Protein AF-M1CBK8-F1 (afdb_monomer)

InterPro domains:
  IPR036128 Plus3-like superfamily [G3DSA:3.90.70.200] (1-50)
  IPR036128 Plus3-like superfamily [SSF159042] (5-50)
  IPR045894 At5g08430-like [PTHR46851] (2-82)
  IPR058668 NERD domain [PF25980] (49-82)

Solvent-accessible surface area (backbone atoms only — not comparable to full-atom values): 5385 Å² total; per-residue (Å²): 131,86,74,91,75,59,75,88,78,60,73,92,68,82,87,50,71,67,59,52,48,56,50,50,52,37,33,74,70,67,77,38,83,80,80,52,70,68,66,49,51,55,52,50,51,56,51,49,50,54,55,49,54,52,52,52,55,52,50,51,54,55,50,51,55,50,52,53,55,52,49,54,51,51,45,50,70,76,40,64,71,62,75,69,77,78,118

pLDDT: mean 86.54, std 13.74, range [42.53, 98.06]

Radius of gyration: 25.31 Å; Cα contacts (8 Å, |Δi|>4): 10; chains: 1; bounding box: 52×27×66 Å

Sequence (87 aa):
MAGDVSLTKLSDAEISVEECNVFREKVKAGLLKKLTIVELEQKAEILHEDITKHNIAQELQLLQNRIDRANEKGWRDQYPFFCFSFW

Organism: Solanum tuberosum (NCBI:txid4113)

Mean predicted aligned error: 9.57 Å

Structure (mmCIF, N/CA/C/O backbone):
data_AF-M1CBK8-F1
#
_entry.id   AF-M1CBK8-F1
#
loop_
_atom_site.group_PDB
_atom_site.id
_atom_site.type_symbol
_atom_site.label_atom_id
_atom_site.label_alt_id
_atom_site.label_comp_id
_atom_site.label_asym_id
_atom_site.label_entity_id
_atom_site.label_seq_id
_atom_site.pdbx_PDB_ins_code
_atom_site.Cartn_x
_atom_site.Cartn_y
_atom_site.Cartn_z
_atom_site.occupancy
_atom_site.B_iso_or_equiv
_atom_site.auth_seq_id
_atom_site.auth_comp_id
_atom_site.auth_asym_id
_atom_site.auth_atom_id
_atom_site.pdbx_PDB_model_num
ATOM 1 N N . MET A 1 1 ? -25.354 11.008 6.874 1.00 42.53 1 MET A N 1
ATOM 2 C CA . MET A 1 1 ? -24.732 11.671 5.712 1.00 42.53 1 MET A CA 1
ATOM 3 C C . MET A 1 1 ? -23.245 11.747 5.991 1.00 42.53 1 MET A C 1
ATOM 5 O O . MET A 1 1 ? -22.856 12.500 6.874 1.00 42.53 1 MET A O 1
ATOM 9 N N . ALA A 1 2 ? -22.442 10.883 5.370 1.00 58.44 2 ALA A N 1
ATOM 10 C CA . ALA A 1 2 ? -20.991 10.995 5.475 1.00 58.44 2 ALA A CA 1
ATOM 11 C C . ALA A 1 2 ? -20.594 12.273 4.728 1.00 58.44 2 ALA A C 1
ATOM 13 O O . ALA A 1 2 ? -20.867 12.385 3.536 1.00 58.44 2 ALA A O 1
ATOM 14 N N . GLY A 1 3 ? -20.086 13.273 5.450 1.00 69.38 3 GLY A N 1
ATOM 15 C CA . GLY A 1 3 ? -19.537 14.467 4.818 1.00 69.38 3 GLY A CA 1
ATOM 16 C C . GLY A 1 3 ? -18.368 14.058 3.933 1.00 69.38 3 GLY A C 1
ATOM 17 O O . GLY A 1 3 ? -17.581 13.200 4.327 1.00 69.38 3 GLY A O 1
ATOM 18 N N . ASP A 1 4 ? -18.289 14.631 2.740 1.00 80.00 4 ASP A N 1
ATOM 19 C CA . ASP A 1 4 ? -17.227 14.32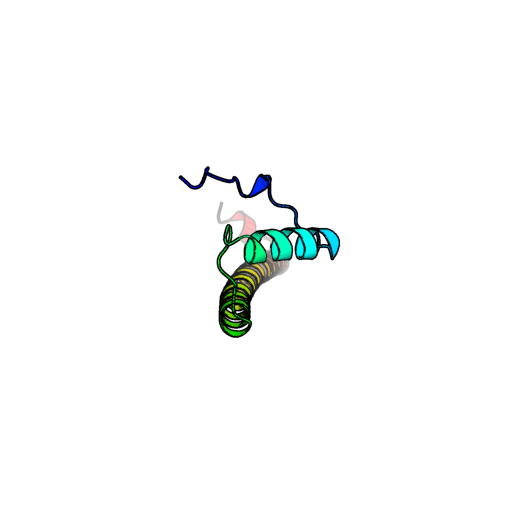0 1.792 1.00 80.00 4 ASP A CA 1
ATOM 20 C C . ASP A 1 4 ? -15.882 14.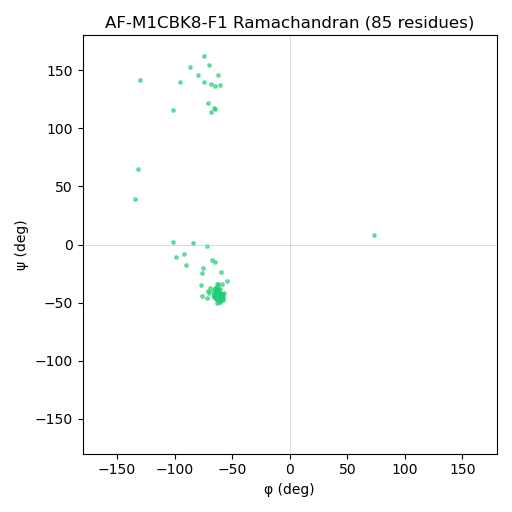779 2.385 1.00 80.00 4 ASP A C 1
ATOM 22 O O . ASP A 1 4 ? -15.690 15.962 2.695 1.00 80.00 4 ASP A O 1
ATOM 26 N N . VAL A 1 5 ? -14.972 13.836 2.641 1.00 82.75 5 VAL A N 1
ATOM 27 C CA . VAL A 1 5 ? -13.646 14.121 3.207 1.00 82.75 5 VAL A CA 1
ATOM 28 C C . VAL A 1 5 ? -12.640 14.080 2.070 1.00 82.75 5 VAL A C 1
ATOM 30 O O . VAL A 1 5 ? -12.420 13.038 1.461 1.00 82.75 5 VAL A O 1
ATOM 33 N N . SER A 1 6 ? -12.009 15.218 1.785 1.00 87.12 6 SER A N 1
ATOM 34 C CA . SER A 1 6 ? -10.961 15.293 0.770 1.00 87.12 6 SER A CA 1
ATOM 35 C C . SER A 1 6 ? -9.710 14.539 1.221 1.00 87.12 6 SER A C 1
ATOM 37 O O . SER A 1 6 ? -9.267 14.704 2.358 1.00 87.12 6 SER A O 1
ATOM 39 N N . LEU A 1 7 ? -9.090 13.785 0.307 1.00 83.81 7 LEU A N 1
ATOM 40 C CA . LEU A 1 7 ? -7.853 13.035 0.576 1.00 83.81 7 LEU A CA 1
ATOM 41 C C . LEU A 1 7 ? -6.726 13.925 1.123 1.00 83.81 7 LEU A C 1
ATOM 43 O O . LEU A 1 7 ? -5.963 13.502 1.976 1.00 83.81 7 LEU A O 1
ATOM 47 N N . THR A 1 8 ? -6.685 15.194 0.715 1.00 88.50 8 THR A N 1
ATOM 48 C CA . THR A 1 8 ? -5.708 16.197 1.177 1.00 88.50 8 THR A CA 1
ATOM 49 C C . THR A 1 8 ? -5.802 16.557 2.660 1.00 88.50 8 THR A C 1
ATOM 51 O O . THR A 1 8 ? -4.905 17.213 3.180 1.00 88.50 8 THR A O 1
ATOM 54 N N . LYS A 1 9 ? -6.897 16.197 3.339 1.00 89.12 9 LYS A N 1
ATOM 55 C CA . LYS A 1 9 ? -7.071 16.424 4.783 1.00 89.12 9 LYS A CA 1
ATOM 56 C C . LYS A 1 9 ? -6.598 15.240 5.623 1.00 89.12 9 LYS A C 1
ATOM 58 O O . LYS A 1 9 ? -6.619 15.338 6.848 1.00 89.12 9 LYS A O 1
ATOM 63 N N . LEU A 1 10 ? -6.252 14.123 4.987 1.00 88.56 10 LEU A N 1
ATOM 64 C CA . LEU A 1 10 ? -5.736 12.950 5.673 1.00 88.56 10 LEU A CA 1
ATOM 65 C C . LEU A 1 10 ? -4.255 13.158 5.995 1.00 88.56 10 LEU A C 1
ATOM 67 O O . LEU A 1 10 ? -3.534 13.820 5.254 1.00 88.56 10 LEU A O 1
ATOM 71 N N . SER A 1 11 ? -3.837 12.618 7.135 1.00 89.44 11 SER A N 1
ATOM 72 C CA . SER A 1 11 ? -2.442 12.610 7.565 1.00 89.44 11 SER A CA 1
ATOM 73 C C . SER A 1 11 ? -1.800 11.287 7.166 1.00 89.44 11 SER A C 1
ATOM 75 O O . SER A 1 11 ? -2.418 10.240 7.351 1.00 89.44 11 SER A O 1
ATOM 77 N N . ASP A 1 12 ? -0.554 11.342 6.697 1.00 89.31 12 ASP A N 1
ATOM 78 C CA . ASP A 1 12 ? 0.276 10.158 6.433 1.00 89.31 12 ASP A CA 1
ATOM 79 C C . ASP A 1 12 ? 0.993 9.642 7.699 1.00 89.31 12 ASP A C 1
ATOM 81 O O . ASP A 1 12 ? 1.776 8.696 7.637 1.00 89.31 12 ASP A O 1
ATOM 85 N N . ALA A 1 13 ? 0.770 10.278 8.854 1.00 93.00 13 ALA A N 1
ATOM 86 C CA . ALA A 1 13 ? 1.363 9.864 10.122 1.00 93.00 13 ALA A CA 1
ATOM 87 C C . ALA A 1 13 ? 0.772 8.542 10.641 1.00 93.00 13 ALA A C 1
ATOM 89 O O . ALA A 1 13 ? -0.382 8.202 10.377 1.00 93.00 13 ALA A O 1
ATOM 90 N N . GLU A 1 14 ? 1.560 7.822 11.442 1.00 93.12 14 GLU A N 1
ATOM 91 C CA . GLU A 1 14 ? 1.085 6.635 12.153 1.00 93.12 14 GLU A CA 1
ATOM 92 C C . GLU A 1 14 ? -0.037 6.985 13.141 1.00 93.12 14 GLU A C 1
ATOM 94 O O . GLU A 1 14 ? -0.033 8.048 13.766 1.00 93.12 14 GLU A O 1
ATOM 99 N N . ILE A 1 15 ? -0.988 6.062 13.308 1.00 90.44 15 ILE A N 1
ATOM 100 C CA . ILE A 1 15 ? -2.088 6.218 14.264 1.00 90.44 15 ILE A CA 1
ATOM 101 C C . ILE A 1 15 ? -1.531 6.082 15.685 1.00 90.44 15 ILE A C 1
ATOM 103 O O . ILE A 1 15 ? -0.982 5.042 16.055 1.00 90.44 15 ILE A O 1
ATOM 107 N N . SER A 1 16 ? -1.723 7.114 16.498 1.00 93.69 16 SER A N 1
ATOM 108 C CA . SER A 1 16 ? -1.281 7.145 17.893 1.00 93.69 16 SER A CA 1
ATOM 109 C C . SER A 1 16 ? -2.148 6.275 18.814 1.00 93.69 16 SER A C 1
ATOM 111 O O . SER A 1 16 ? -3.298 5.918 18.520 1.00 93.69 16 SER A O 1
ATOM 113 N N . VAL A 1 17 ? -1.608 5.950 19.991 1.00 95.44 17 VAL A N 1
ATOM 114 C CA . VAL A 1 17 ? -2.331 5.196 21.027 1.00 95.44 17 VAL A CA 1
ATOM 115 C C . VAL A 1 17 ? -3.538 5.992 21.532 1.00 95.44 17 VAL A C 1
ATOM 117 O O . VAL A 1 17 ? -4.606 5.423 21.768 1.00 95.44 17 VAL A O 1
ATOM 120 N N . GLU A 1 18 ? -3.396 7.309 21.657 1.00 94.62 18 GLU A N 1
ATOM 121 C CA . GLU A 1 18 ? -4.447 8.235 22.069 1.00 94.62 18 GLU A CA 1
ATOM 122 C C . GLU A 1 18 ? -5.633 8.199 21.098 1.00 94.62 18 GLU A C 1
ATOM 124 O O . GLU A 1 18 ? -6.780 8.043 21.527 1.00 94.62 18 GLU A O 1
ATOM 129 N N . GLU A 1 19 ? -5.374 8.255 19.790 1.00 92.81 19 GLU A N 1
ATOM 130 C CA . GLU A 1 19 ? -6.408 8.136 18.755 1.00 92.81 19 GLU A CA 1
ATOM 131 C C . GLU A 1 19 ? -7.111 6.774 18.807 1.00 92.81 19 GLU A C 1
ATOM 133 O O . GLU A 1 19 ? -8.342 6.693 18.704 1.00 92.81 19 GLU A O 1
ATOM 138 N N . CYS A 1 20 ? -6.351 5.703 19.047 1.00 92.12 20 CYS A N 1
ATOM 139 C CA . CYS A 1 20 ? -6.891 4.353 19.189 1.00 92.12 20 CYS A CA 1
ATOM 140 C C . CYS A 1 20 ? -7.793 4.220 20.432 1.00 92.12 20 CYS A C 1
ATOM 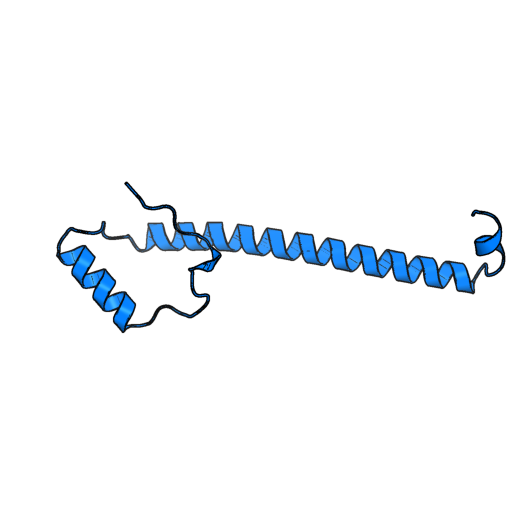142 O O . CYS A 1 20 ? -8.854 3.585 20.383 1.00 92.12 20 CYS A O 1
ATOM 144 N N . ASN A 1 21 ? -7.430 4.880 21.535 1.00 94.31 21 ASN A N 1
ATOM 145 C CA . ASN A 1 21 ? -8.254 4.943 22.741 1.00 94.31 21 ASN A CA 1
ATOM 146 C C . ASN A 1 21 ? -9.563 5.705 22.497 1.00 94.31 21 ASN A C 1
ATOM 148 O O . ASN A 1 21 ? -10.633 5.208 22.854 1.00 94.31 21 ASN A O 1
ATOM 152 N N . VAL A 1 22 ? -9.512 6.857 21.818 1.00 94.56 22 VAL A N 1
ATOM 153 C CA . VAL A 1 22 ? -10.718 7.612 21.426 1.00 94.56 22 VAL A CA 1
ATOM 154 C C . VAL A 1 22 ? -11.634 6.760 20.546 1.00 94.56 22 VAL A C 1
ATOM 156 O O . VAL A 1 22 ? -12.854 6.746 20.737 1.00 94.56 22 VAL A O 1
ATOM 159 N N . PHE A 1 23 ? -11.062 6.017 19.599 1.00 91.12 23 PHE A N 1
ATOM 160 C CA . PHE A 1 23 ? -11.817 5.090 18.765 1.00 91.12 23 PHE A CA 1
ATOM 161 C C . PHE A 1 23 ? -12.489 3.985 19.598 1.00 91.12 23 PHE A C 1
ATOM 163 O O . PHE A 1 23 ? -13.687 3.735 19.436 1.00 91.12 23 PHE A O 1
ATOM 170 N N . ARG A 1 24 ? -11.761 3.369 20.540 1.00 92.44 24 ARG A N 1
ATOM 171 C CA . ARG A 1 24 ? -12.308 2.347 21.449 1.00 92.44 24 ARG A CA 1
ATOM 172 C C . ARG A 1 24 ? -13.493 2.857 22.263 1.00 92.44 24 ARG A C 1
ATOM 174 O O . ARG A 1 24 ? -14.485 2.137 22.367 1.00 92.44 24 ARG A O 1
ATOM 181 N N . GLU A 1 25 ? -13.420 4.066 22.813 1.00 95.12 25 GLU A N 1
ATOM 182 C CA . GLU A 1 25 ? -14.529 4.637 23.589 1.00 95.12 25 GLU A CA 1
ATOM 183 C C . GLU A 1 25 ? -15.772 4.880 22.720 1.00 95.12 25 GLU A C 1
ATOM 185 O O . GLU A 1 25 ? -16.886 4.558 23.132 1.00 95.12 25 GLU A O 1
ATOM 190 N N . LYS A 1 26 ? -15.601 5.323 21.468 1.00 93.06 26 LYS A N 1
ATOM 191 C CA . LYS A 1 26 ? -16.721 5.462 20.516 1.00 93.06 26 LYS A CA 1
ATOM 192 C C . LYS A 1 26 ? -17.369 4.121 20.164 1.00 93.06 26 LYS A C 1
ATOM 194 O O . LYS A 1 26 ? -18.591 4.052 20.036 1.00 93.06 26 LYS A O 1
ATOM 199 N N . VAL A 1 27 ? -16.572 3.059 20.027 1.00 92.94 27 VAL A N 1
ATOM 200 C CA . VAL A 1 27 ? -17.091 1.698 19.810 1.00 92.94 27 VAL A CA 1
ATOM 201 C C . VAL A 1 27 ? -17.862 1.211 21.040 1.00 92.94 27 VAL A C 1
ATOM 203 O O . VAL A 1 27 ? -18.964 0.688 20.893 1.00 92.94 27 VAL A O 1
ATOM 206 N N . LYS A 1 28 ? -17.332 1.418 22.255 1.00 92.69 28 LYS A N 1
ATOM 207 C CA . LYS A 1 28 ? -18.030 1.069 23.508 1.00 92.69 28 LYS A CA 1
ATOM 208 C C . LYS A 1 28 ? -19.348 1.829 23.667 1.00 92.69 28 LYS A C 1
ATOM 210 O O . LYS A 1 28 ? -20.331 1.242 24.104 1.00 92.69 28 LYS A O 1
ATOM 215 N N . ALA A 1 29 ? -19.377 3.100 23.270 1.00 93.94 29 ALA A N 1
ATOM 216 C CA . ALA A 1 29 ? -20.577 3.932 23.265 1.00 93.94 29 ALA A CA 1
ATOM 217 C C . ALA A 1 29 ? -21.595 3.542 22.170 1.00 93.94 29 ALA A C 1
ATOM 219 O O . ALA A 1 29 ? -22.643 4.173 22.063 1.00 93.94 29 ALA A O 1
ATOM 220 N N . GLY A 1 30 ? -21.295 2.541 21.331 1.00 90.31 30 GLY A N 1
ATOM 221 C CA . GLY A 1 30 ? -22.172 2.092 20.246 1.00 90.31 30 GLY A CA 1
ATOM 222 C C . GLY A 1 30 ? -22.249 3.053 19.056 1.00 90.31 30 GLY A C 1
ATOM 223 O O . GLY A 1 30 ? -23.050 2.838 18.151 1.00 90.31 30 GLY A O 1
ATOM 224 N N . LEU A 1 31 ? -21.414 4.098 19.030 1.00 91.25 31 LEU A N 1
ATOM 225 C CA . LEU A 1 31 ? -21.378 5.092 17.952 1.00 91.25 31 LEU A CA 1
ATOM 226 C C . LEU A 1 31 ? -20.676 4.560 16.696 1.00 91.25 31 LEU A C 1
ATOM 228 O O . LEU A 1 31 ? -20.921 5.053 15.598 1.00 91.25 31 LEU A O 1
ATOM 232 N N . LEU A 1 32 ? -19.786 3.577 16.860 1.00 87.31 32 LEU A N 1
ATOM 233 C CA . LEU A 1 32 ? -19.026 2.951 15.782 1.00 87.31 32 LEU A CA 1
ATOM 234 C C . LEU A 1 32 ? -19.127 1.427 15.873 1.00 87.31 32 LEU A C 1
ATOM 236 O O . LEU A 1 32 ? -19.085 0.850 16.960 1.00 87.31 32 LEU A O 1
ATOM 240 N N . LYS A 1 33 ? -19.220 0.762 14.715 1.00 87.94 33 LYS A N 1
ATOM 241 C CA . LYS A 1 33 ? -19.187 -0.703 14.646 1.00 87.94 33 LYS A CA 1
ATOM 242 C C . LYS A 1 33 ? -17.815 -1.191 15.114 1.00 87.94 33 LYS A C 1
ATOM 244 O O . LYS A 1 33 ? -16.786 -0.664 14.697 1.00 87.94 33 LYS A O 1
ATOM 249 N N . LYS A 1 34 ? -17.799 -2.235 15.942 1.00 87.44 34 LYS A N 1
ATOM 250 C CA . LYS A 1 34 ? -16.568 -2.953 16.278 1.00 87.44 34 LYS A CA 1
ATOM 251 C C . LYS A 1 34 ? -16.038 -3.636 15.016 1.00 87.44 34 LYS A C 1
ATOM 253 O O . LYS A 1 34 ? -16.723 -4.495 14.464 1.00 87.44 34 LYS A O 1
ATOM 258 N N . LEU A 1 35 ? -14.841 -3.253 14.578 1.00 87.25 35 LEU A N 1
ATOM 259 C CA . LEU A 1 35 ? -14.142 -3.973 13.519 1.00 87.25 35 LEU A CA 1
ATOM 260 C C . LEU A 1 35 ? -13.578 -5.277 14.082 1.00 87.25 35 LEU A C 1
ATOM 262 O O . LEU A 1 35 ? -13.079 -5.320 15.212 1.00 87.25 35 LEU A O 1
ATOM 266 N N . THR A 1 36 ? -13.677 -6.340 13.295 1.00 90.06 36 THR A N 1
ATOM 267 C CA . THR A 1 36 ? -12.974 -7.591 13.582 1.00 90.06 36 THR A CA 1
ATOM 268 C C . THR A 1 36 ? -11.566 -7.544 12.998 1.00 90.06 36 THR A C 1
ATOM 270 O O . THR A 1 36 ? -11.313 -6.842 12.022 1.00 90.06 36 THR A O 1
ATOM 273 N N . ILE A 1 37 ? -10.639 -8.286 13.609 1.00 91.81 37 ILE A N 1
ATOM 274 C CA . ILE A 1 37 ? -9.245 -8.351 13.142 1.00 91.81 37 ILE A CA 1
ATOM 275 C C . ILE A 1 37 ? -9.196 -8.892 11.706 1.00 91.81 37 ILE A C 1
ATOM 277 O O . ILE A 1 37 ? -8.540 -8.302 10.860 1.00 91.81 37 ILE A O 1
ATOM 281 N N . VAL A 1 38 ? -10.000 -9.916 11.407 1.00 93.75 38 VAL A N 1
ATOM 282 C CA . VAL A 1 38 ? -10.088 -10.521 10.069 1.00 93.75 38 VAL A CA 1
ATOM 283 C C . VAL A 1 38 ? -10.530 -9.508 9.004 1.00 93.75 38 VAL A C 1
ATOM 285 O O . VAL A 1 38 ? -9.923 -9.433 7.943 1.00 93.75 38 VAL A O 1
ATOM 288 N N . GLU A 1 39 ? -11.553 -8.687 9.277 1.00 92.81 39 GLU A N 1
ATOM 289 C CA . GLU A 1 39 ? -11.997 -7.642 8.335 1.00 92.81 39 GLU A CA 1
ATOM 290 C C . GLU A 1 39 ? -10.908 -6.581 8.087 1.00 92.81 39 GLU A C 1
ATOM 292 O O . GLU A 1 39 ? -10.833 -6.014 6.997 1.00 92.81 39 GLU A O 1
ATOM 297 N N . LEU A 1 40 ? -10.092 -6.274 9.101 1.00 91.31 40 LEU A N 1
ATOM 298 C CA . LEU A 1 40 ? -8.982 -5.326 8.981 1.00 91.31 40 LEU A CA 1
ATOM 299 C C . LEU A 1 40 ? -7.832 -5.909 8.160 1.00 91.31 40 LEU A C 1
ATOM 301 O O . LEU A 1 40 ? -7.340 -5.234 7.261 1.00 91.31 40 LEU A O 1
ATOM 305 N N . GLU A 1 41 ? -7.449 -7.153 8.436 1.00 94.75 41 GLU A N 1
ATOM 306 C CA . GLU A 1 41 ? -6.395 -7.866 7.708 1.00 94.75 41 GLU A CA 1
ATOM 307 C C . GLU A 1 41 ? -6.739 -7.994 6.223 1.00 94.75 41 GLU A C 1
ATOM 309 O O . GLU A 1 41 ? -5.932 -7.621 5.378 1.00 94.75 41 GLU A O 1
ATOM 314 N N . GLN A 1 42 ? -7.971 -8.393 5.900 1.00 95.81 42 GLN A N 1
ATOM 315 C CA . GLN A 1 42 ? -8.434 -8.490 4.511 1.00 95.81 42 GLN A CA 1
ATOM 316 C C . GLN A 1 42 ? -8.343 -7.151 3.772 1.00 95.81 42 GLN A C 1
ATOM 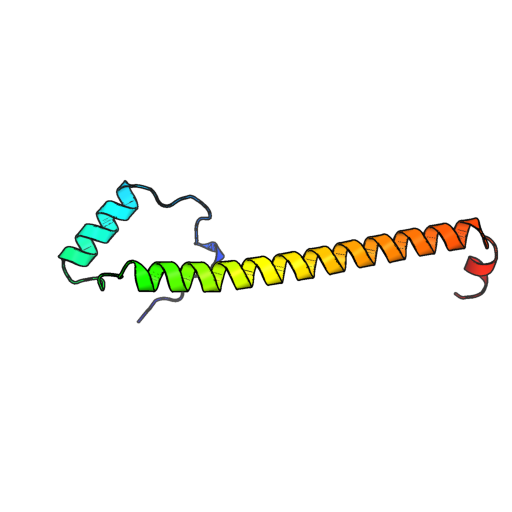318 O O . GLN A 1 42 ? -7.924 -7.092 2.618 1.00 95.81 42 GLN A O 1
ATOM 323 N N . LYS A 1 43 ? -8.724 -6.049 4.427 1.00 94.00 43 LYS A N 1
ATOM 324 C CA . LYS A 1 43 ? -8.613 -4.715 3.822 1.00 94.00 43 LYS A CA 1
ATOM 325 C C . LYS A 1 43 ? -7.164 -4.274 3.658 1.00 94.00 43 LYS A C 1
ATOM 327 O O . LYS A 1 43 ? -6.854 -3.624 2.663 1.00 94.00 43 LYS A O 1
ATOM 332 N N . ALA A 1 44 ? -6.304 -4.603 4.619 1.00 94.19 44 ALA A N 1
ATOM 333 C CA . ALA A 1 44 ? -4.881 -4.307 4.537 1.00 94.19 44 ALA A CA 1
ATOM 334 C C . ALA A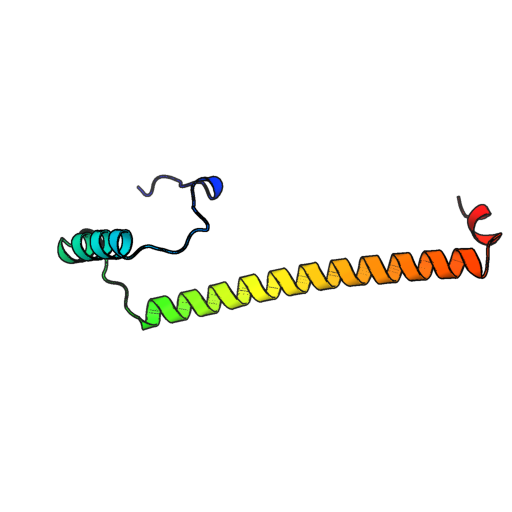 1 44 ? -4.226 -5.062 3.373 1.00 94.19 44 ALA A C 1
ATOM 336 O O . ALA A 1 44 ? -3.447 -4.466 2.638 1.00 94.19 44 ALA A O 1
ATOM 337 N N . GLU A 1 45 ? -4.591 -6.328 3.162 1.00 96.69 45 GLU A N 1
ATOM 338 C CA . GLU A 1 45 ? -4.090 -7.149 2.057 1.00 96.69 45 GLU A CA 1
ATOM 339 C C . GLU A 1 45 ? -4.499 -6.577 0.694 1.00 96.69 45 GLU A C 1
ATOM 341 O O . GLU A 1 45 ? -3.637 -6.310 -0.141 1.00 96.69 45 GLU A O 1
ATOM 346 N N . ILE A 1 46 ? -5.789 -6.273 0.506 1.00 96.31 46 ILE A N 1
ATOM 347 C CA . ILE A 1 46 ? -6.294 -5.659 -0.734 1.00 96.31 46 ILE A CA 1
ATOM 348 C C . ILE A 1 46 ? -5.587 -4.325 -1.010 1.00 96.31 46 ILE A C 1
ATOM 350 O O . ILE A 1 46 ? -5.130 -4.076 -2.126 1.00 96.31 46 ILE A O 1
ATOM 354 N N . LEU A 1 47 ? -5.463 -3.470 0.011 1.00 95.00 47 LEU A N 1
ATOM 355 C CA . LEU A 1 47 ? -4.797 -2.177 -0.135 1.00 95.00 47 LEU A CA 1
ATOM 356 C C . LEU A 1 47 ? -3.311 -2.347 -0.483 1.00 95.00 47 LEU A C 1
ATOM 358 O O . LEU A 1 47 ? -2.784 -1.618 -1.324 1.00 95.00 47 LEU A O 1
ATOM 362 N N . HIS A 1 48 ? -2.637 -3.309 0.146 1.00 95.75 48 HIS A N 1
ATOM 363 C CA . HIS A 1 48 ? -1.234 -3.599 -0.119 1.00 95.75 48 HIS A CA 1
ATOM 364 C C . HIS A 1 48 ? -1.014 -4.095 -1.551 1.00 95.75 48 HIS A C 1
ATOM 366 O O . HIS A 1 48 ? -0.062 -3.661 -2.206 1.00 95.75 48 HIS A O 1
ATOM 372 N N . GLU A 1 49 ? -1.897 -4.954 -2.063 1.00 96.94 49 GLU A N 1
ATOM 373 C CA . GLU A 1 49 ? -1.845 -5.392 -3.457 1.00 96.94 49 GLU A CA 1
ATOM 374 C C . GLU A 1 49 ? -1.955 -4.219 -4.433 1.00 96.94 49 GLU A C 1
ATOM 376 O O . GLU A 1 49 ? -1.164 -4.134 -5.375 1.00 96.94 49 GLU A O 1
ATOM 381 N N . ASP A 1 50 ? -2.914 -3.317 -4.218 1.00 96.31 50 ASP A N 1
ATOM 382 C CA . ASP A 1 50 ? -3.144 -2.177 -5.109 1.00 96.31 50 ASP A CA 1
ATOM 383 C C . ASP A 1 50 ? -1.962 -1.202 -5.101 1.00 96.31 50 ASP A C 1
ATOM 385 O O . ASP A 1 50 ? -1.485 -0.802 -6.169 1.00 96.31 50 ASP A O 1
ATOM 389 N N . ILE A 1 51 ? -1.427 -0.881 -3.916 1.00 93.50 51 ILE A N 1
ATOM 390 C CA . ILE A 1 51 ? -0.216 -0.057 -3.774 1.00 93.50 51 ILE A CA 1
ATOM 391 C C . ILE A 1 51 ? 0.957 -0.714 -4.508 1.00 93.50 51 ILE A C 1
ATOM 393 O O . ILE A 1 51 ? 1.671 -0.060 -5.269 1.00 93.50 51 ILE A O 1
ATOM 397 N N . THR A 1 52 ? 1.143 -2.019 -4.317 1.00 96.12 52 THR A N 1
ATOM 398 C CA . THR A 1 52 ? 2.252 -2.756 -4.928 1.00 96.12 52 THR A CA 1
ATOM 399 C C . THR A 1 52 ? 2.139 -2.765 -6.451 1.00 96.12 52 THR A C 1
ATOM 401 O O . THR A 1 52 ? 3.110 -2.450 -7.141 1.00 96.12 52 THR A O 1
ATOM 404 N N . LYS A 1 53 ? 0.950 -3.056 -6.995 1.00 97.00 53 LYS A N 1
ATOM 405 C CA . LYS A 1 53 ? 0.694 -3.030 -8.445 1.00 97.00 53 LYS A CA 1
ATOM 406 C C . LYS A 1 53 ? 0.950 -1.639 -9.028 1.00 97.00 53 LYS A C 1
ATOM 408 O O . LYS A 1 53 ? 1.589 -1.534 -10.077 1.00 97.00 53 LYS A O 1
ATOM 413 N N . HIS A 1 54 ? 0.495 -0.585 -8.347 1.00 96.38 54 HIS A N 1
ATOM 414 C CA . HIS A 1 54 ? 0.721 0.796 -8.772 1.00 96.38 54 HIS A CA 1
ATOM 415 C C . HIS A 1 54 ? 2.215 1.137 -8.840 1.00 96.38 54 HIS A C 1
ATOM 417 O O . HIS A 1 54 ? 2.688 1.607 -9.877 1.00 96.38 54 HIS A O 1
ATOM 423 N N . ASN A 1 55 ? 2.966 0.824 -7.781 1.00 96.12 55 ASN A N 1
ATOM 424 C CA . ASN A 1 55 ? 4.403 1.088 -7.713 1.00 96.12 55 ASN A CA 1
ATOM 425 C C . ASN A 1 55 ? 5.171 0.332 -8.808 1.00 96.12 55 ASN A C 1
ATOM 427 O O . ASN A 1 55 ? 6.014 0.913 -9.486 1.00 96.12 55 ASN A O 1
ATOM 431 N N . ILE A 1 56 ? 4.841 -0.944 -9.041 1.00 97.50 56 ILE A N 1
ATOM 432 C CA . ILE A 1 56 ? 5.461 -1.741 -10.112 1.00 97.50 56 ILE A CA 1
ATOM 433 C C . ILE A 1 56 ? 5.204 -1.106 -11.481 1.00 97.50 56 ILE A C 1
ATOM 435 O O . ILE A 1 56 ? 6.128 -0.985 -12.285 1.00 97.50 56 ILE A O 1
ATOM 439 N N . ALA A 1 57 ? 3.970 -0.681 -11.758 1.00 97.75 57 ALA A N 1
ATOM 440 C CA . ALA A 1 57 ? 3.635 -0.046 -13.030 1.00 97.75 57 ALA A CA 1
ATOM 441 C C . ALA A 1 57 ? 4.428 1.254 -13.254 1.00 97.75 57 ALA A C 1
ATOM 443 O O . ALA A 1 57 ? 4.927 1.485 -14.358 1.00 97.75 57 ALA A O 1
ATOM 444 N N . GLN A 1 58 ? 4.590 2.073 -12.210 1.00 97.12 58 GLN A N 1
ATOM 445 C CA . GLN A 1 58 ? 5.394 3.297 -12.271 1.00 97.12 58 GLN A CA 1
ATOM 446 C C . GLN A 1 58 ? 6.877 3.006 -12.523 1.00 97.12 58 GLN A C 1
ATOM 448 O O . GLN A 1 58 ? 7.486 3.627 -13.396 1.00 97.12 58 GLN A O 1
ATOM 453 N N . GLU A 1 59 ? 7.452 2.036 -11.809 1.00 97.44 59 GLU A N 1
ATOM 454 C CA . GLU A 1 59 ? 8.852 1.637 -11.986 1.00 97.44 59 GLU A CA 1
ATOM 455 C C . GLU A 1 59 ? 9.111 1.083 -13.392 1.00 97.44 59 GLU A C 1
ATOM 457 O O . GLU A 1 59 ? 10.107 1.436 -14.025 1.00 97.44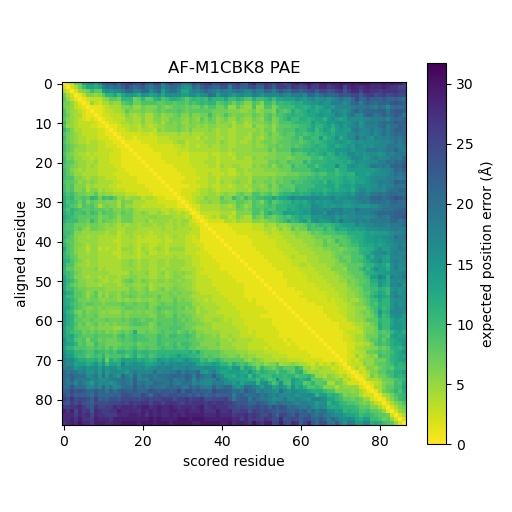 59 GLU A O 1
ATOM 462 N N . LEU A 1 60 ? 8.186 0.287 -13.940 1.00 98.06 60 LEU A N 1
ATOM 463 C CA . LEU A 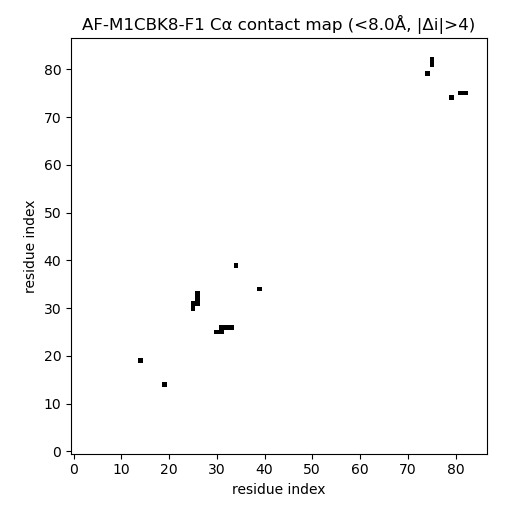1 60 ? 8.282 -0.209 -15.316 1.00 98.06 60 LEU A CA 1
ATOM 464 C C . LEU A 1 60 ? 8.325 0.934 -16.336 1.00 98.06 60 LEU A C 1
ATOM 466 O O . LEU A 1 60 ? 9.172 0.922 -17.230 1.00 98.06 60 LEU A O 1
ATOM 470 N N . GLN A 1 61 ? 7.460 1.941 -16.190 1.00 97.69 61 GLN A N 1
ATOM 471 C CA . GLN A 1 61 ? 7.489 3.120 -17.059 1.00 97.69 61 GLN A CA 1
ATOM 472 C C . GLN A 1 61 ? 8.808 3.890 -16.929 1.00 97.69 61 GLN A C 1
ATOM 474 O O . GLN A 1 61 ? 9.398 4.300 -17.930 1.00 97.69 61 GLN A O 1
ATOM 479 N N . LEU A 1 62 ? 9.308 4.058 -15.703 1.00 97.56 62 LEU A N 1
ATOM 480 C CA . LEU A 1 62 ? 10.586 4.718 -15.444 1.00 97.56 62 LEU A CA 1
ATOM 481 C C . LEU A 1 62 ? 11.758 3.983 -16.102 1.00 97.56 62 LEU A C 1
ATOM 483 O O . LEU A 1 62 ? 12.633 4.619 -16.696 1.00 97.56 62 LEU A O 1
ATOM 487 N N . LEU A 1 63 ? 11.776 2.654 -16.010 1.00 97.69 63 LEU A N 1
ATOM 488 C CA . LEU A 1 63 ? 12.798 1.812 -16.624 1.00 97.69 63 LEU A CA 1
ATOM 489 C C . LEU A 1 63 ? 12.736 1.872 -18.150 1.00 97.69 63 LEU A C 1
ATOM 491 O O . LEU A 1 63 ? 13.781 2.052 -18.776 1.00 97.69 63 LEU A O 1
ATOM 495 N N . GLN A 1 64 ? 11.541 1.809 -18.738 1.00 97.00 64 GLN A N 1
ATOM 496 C CA . GLN A 1 64 ? 11.369 1.939 -20.185 1.00 97.00 64 GLN A CA 1
ATOM 497 C C . GLN A 1 64 ? 11.931 3.277 -20.686 1.00 97.00 64 GLN A C 1
ATOM 499 O O . GLN A 1 64 ? 12.784 3.298 -21.570 1.00 97.00 64 GLN A O 1
ATOM 504 N N . ASN A 1 65 ? 11.584 4.381 -20.018 1.00 95.81 65 ASN A N 1
ATOM 505 C CA . ASN A 1 65 ? 12.104 5.708 -20.359 1.00 95.81 65 ASN A CA 1
ATOM 506 C C . ASN A 1 65 ? 13.642 5.785 -20.273 1.00 95.81 65 ASN A C 1
ATOM 508 O O . ASN A 1 65 ? 14.288 6.502 -21.042 1.00 95.81 65 ASN A O 1
ATOM 512 N N . ARG A 1 66 ? 14.261 5.059 -19.331 1.00 95.12 66 ARG A N 1
ATOM 513 C CA . ARG A 1 66 ? 15.728 4.984 -19.214 1.00 95.12 66 ARG A CA 1
ATOM 514 C C . ARG A 1 66 ? 16.348 4.182 -20.355 1.00 95.12 66 ARG A C 1
ATOM 516 O O . ARG A 1 66 ? 17.396 4.595 -20.854 1.00 95.12 66 ARG A O 1
ATOM 523 N N . ILE A 1 67 ? 15.719 3.076 -20.754 1.00 95.56 67 ILE A N 1
ATOM 524 C CA . ILE A 1 67 ? 16.149 2.251 -21.892 1.00 95.56 67 ILE A CA 1
ATOM 525 C C . ILE A 1 67 ? 16.098 3.075 -23.176 1.00 95.56 67 ILE A C 1
ATOM 527 O O . ILE A 1 67 ? 17.103 3.158 -23.881 1.00 95.56 67 ILE A O 1
ATOM 531 N N . ASP A 1 68 ? 14.981 3.751 -23.434 1.00 94.62 68 ASP A N 1
ATOM 532 C CA . ASP A 1 68 ? 14.798 4.556 -24.644 1.00 94.62 68 ASP A CA 1
ATOM 533 C C . ASP A 1 68 ? 15.848 5.670 -24.724 1.00 94.62 68 ASP A C 1
ATOM 535 O O . ASP A 1 68 ? 16.544 5.813 -25.730 1.00 94.62 68 ASP A O 1
ATOM 539 N N . ARG A 1 69 ? 16.091 6.371 -23.610 1.00 91.62 69 ARG A N 1
ATOM 540 C CA . ARG A 1 69 ? 17.136 7.401 -23.530 1.00 91.62 69 ARG A CA 1
ATOM 541 C C . ARG A 1 69 ? 18.547 6.849 -23.758 1.00 91.62 69 ARG A C 1
ATOM 543 O O . ARG A 1 69 ? 19.398 7.548 -24.313 1.00 91.62 69 ARG A O 1
ATOM 550 N N . ALA A 1 70 ? 18.839 5.641 -23.277 1.00 89.69 70 ALA A N 1
ATOM 551 C CA . ALA A 1 70 ? 20.134 5.001 -23.494 1.00 89.69 70 ALA A CA 1
ATOM 552 C C . ALA A 1 70 ? 20.308 4.590 -24.964 1.00 89.69 70 ALA A C 1
ATOM 554 O O . ALA A 1 70 ? 21.367 4.841 -25.543 1.00 89.69 70 ALA A O 1
ATOM 555 N N . ASN A 1 71 ? 19.254 4.048 -25.577 1.00 87.06 71 ASN A N 1
ATOM 556 C CA . ASN A 1 71 ? 19.234 3.678 -26.989 1.00 87.06 71 ASN A CA 1
ATOM 557 C C . ASN A 1 71 ? 19.416 4.900 -27.897 1.00 87.06 71 ASN A C 1
ATOM 559 O O . ASN A 1 71 ? 20.282 4.877 -28.769 1.00 87.06 71 ASN A O 1
ATOM 563 N N . GLU A 1 72 ? 18.695 5.997 -27.647 1.00 85.62 72 GLU A N 1
ATOM 564 C CA . GLU A 1 72 ? 18.863 7.255 -28.388 1.00 85.62 72 GLU A CA 1
ATOM 565 C C . GLU A 1 72 ? 20.300 7.787 -28.318 1.00 85.62 72 GLU A C 1
ATOM 567 O O . GLU A 1 72 ? 20.852 8.251 -29.317 1.00 85.62 72 GLU A O 1
ATOM 572 N N . LYS A 1 73 ? 20.932 7.718 -27.138 1.00 79.31 73 LYS A N 1
ATOM 573 C CA . LYS A 1 73 ? 22.338 8.112 -26.977 1.00 79.31 73 LYS A CA 1
ATOM 574 C C . LYS A 1 73 ? 23.278 7.195 -27.756 1.00 79.31 73 LYS A C 1
ATOM 576 O O . LYS A 1 73 ? 24.186 7.700 -28.408 1.00 79.31 73 LYS A O 1
ATOM 581 N N . GLY A 1 74 ? 23.050 5.883 -27.716 1.00 78.31 74 GLY A N 1
ATOM 582 C CA . GLY A 1 74 ? 23.835 4.917 -28.487 1.00 78.31 74 GLY A CA 1
ATOM 583 C C . GLY A 1 74 ? 23.713 5.138 -29.996 1.00 78.31 74 GLY A C 1
ATOM 584 O O . GLY A 1 74 ? 24.708 5.074 -30.713 1.00 78.31 74 GLY A O 1
ATOM 585 N N . TRP A 1 75 ? 22.518 5.479 -30.481 1.00 70.31 75 TRP A N 1
ATOM 586 C CA . TRP A 1 75 ? 22.296 5.807 -31.891 1.00 70.31 75 TRP A CA 1
ATOM 587 C C . TRP A 1 75 ? 23.007 7.095 -32.309 1.00 70.31 75 TRP A C 1
ATOM 589 O O . TRP A 1 75 ? 23.603 7.133 -33.382 1.00 70.31 75 TRP A O 1
ATOM 599 N N . ARG A 1 76 ? 23.005 8.127 -31.455 1.00 70.06 76 ARG A N 1
ATOM 600 C CA . ARG A 1 76 ? 23.761 9.371 -31.696 1.00 70.06 76 ARG A CA 1
ATOM 601 C C . ARG A 1 76 ? 25.272 9.141 -31.771 1.00 70.06 76 ARG A C 1
ATOM 603 O O . ARG A 1 76 ? 25.934 9.844 -32.526 1.00 70.06 76 ARG A O 1
ATOM 610 N N . ASP A 1 77 ? 25.796 8.186 -31.005 1.00 73.25 77 ASP A N 1
ATOM 611 C CA . ASP A 1 77 ? 27.222 7.840 -30.997 1.00 73.25 77 ASP A CA 1
ATOM 612 C C . ASP A 1 77 ? 27.626 7.018 -32.236 1.00 73.25 77 ASP A C 1
ATOM 614 O O . ASP A 1 77 ? 28.621 7.320 -32.890 1.00 73.25 77 ASP A O 1
ATOM 618 N N . GLN A 1 78 ? 26.817 6.021 -32.621 1.00 75.69 78 GLN A N 1
ATOM 619 C CA . GLN A 1 78 ? 27.106 5.166 -33.784 1.00 75.69 78 GLN A CA 1
ATOM 620 C C . GLN A 1 78 ? 26.801 5.830 -35.131 1.00 75.69 78 GLN A C 1
ATOM 622 O O . GLN A 1 78 ? 27.512 5.595 -36.108 1.00 75.69 78 GLN A O 1
ATOM 627 N N . TYR A 1 79 ? 25.756 6.655 -35.204 1.00 71.25 79 TYR A N 1
ATOM 628 C CA . TYR A 1 79 ? 25.299 7.280 -36.445 1.00 71.25 79 TYR A CA 1
ATOM 629 C C . TYR A 1 79 ? 25.057 8.788 -36.262 1.00 71.25 79 TYR A C 1
ATOM 631 O O . TYR A 1 79 ? 23.929 9.265 -36.427 1.00 71.25 79 TYR A O 1
ATOM 639 N N . PRO A 1 80 ? 26.112 9.580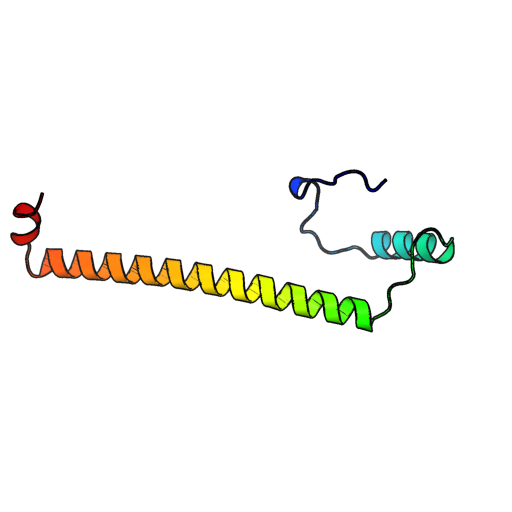 -35.989 1.00 63.31 80 PRO A N 1
ATOM 640 C CA . PRO A 1 80 ? 25.988 11.010 -35.692 1.00 63.31 80 PRO A CA 1
ATOM 641 C C . PRO A 1 80 ? 25.345 11.823 -36.829 1.00 63.31 80 PRO A C 1
ATOM 643 O O . PRO A 1 80 ? 24.744 12.867 -36.579 1.00 63.31 80 PRO A O 1
ATOM 646 N N . PHE A 1 81 ? 25.413 11.332 -38.073 1.00 63.72 81 PHE A N 1
ATOM 647 C CA . PHE A 1 81 ? 24.831 11.985 -39.251 1.00 63.72 81 PHE A CA 1
ATOM 648 C C . PHE A 1 81 ? 23.376 11.581 -39.558 1.00 63.72 81 PHE A C 1
ATOM 650 O O . PHE A 1 81 ? 22.693 12.323 -40.257 1.00 63.72 81 PHE A O 1
ATOM 657 N N . PHE A 1 82 ? 22.864 10.462 -39.023 1.00 58.88 82 PHE A N 1
ATOM 658 C CA . PHE A 1 82 ? 21.461 10.054 -39.230 1.00 58.88 82 PHE A CA 1
ATOM 659 C C . PHE A 1 82 ? 20.470 10.880 -38.399 1.00 58.88 82 PHE A C 1
ATOM 661 O O . PHE A 1 82 ? 19.298 10.972 -38.752 1.00 58.88 82 PHE A O 1
ATOM 668 N N . CYS A 1 83 ? 20.925 11.539 -37.329 1.00 54.69 83 CYS A N 1
ATOM 669 C CA . CYS A 1 83 ? 20.075 12.448 -36.556 1.00 54.69 83 CYS A CA 1
ATOM 670 C C . CYS A 1 83 ? 19.669 13.725 -37.316 1.00 54.69 83 CYS A C 1
ATOM 672 O O . CYS A 1 83 ? 18.775 14.422 -36.847 1.00 54.69 83 CYS A O 1
ATOM 674 N N . PHE A 1 84 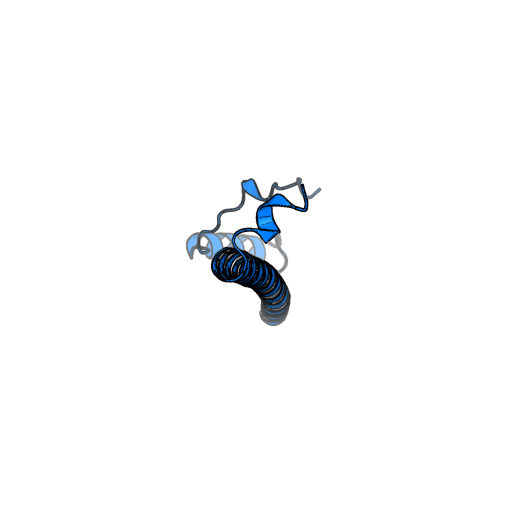? 20.295 14.041 -38.457 1.00 52.38 84 PHE A N 1
ATOM 675 C CA . PHE A 1 84 ? 19.988 15.241 -39.248 1.00 52.38 84 PHE A CA 1
ATOM 676 C C . PHE A 1 84 ? 19.062 14.985 -40.444 1.00 52.38 84 PHE A C 1
ATOM 678 O O . PHE A 1 84 ? 18.601 15.941 -41.057 1.00 52.38 84 PHE A O 1
ATOM 685 N N . SER A 1 85 ? 18.789 13.727 -40.796 1.00 49.75 85 SER A N 1
ATOM 686 C CA . SER A 1 85 ? 18.033 13.370 -42.006 1.00 49.75 85 SER A CA 1
ATOM 687 C C . SER A 1 85 ? 16.563 13.009 -41.757 1.00 49.75 85 SER A C 1
ATOM 689 O O . SER A 1 85 ? 15.863 12.674 -42.709 1.00 49.75 85 SER A O 1
ATOM 691 N N . PHE A 1 86 ? 16.084 13.087 -40.511 1.00 49.84 86 PHE A N 1
ATOM 692 C CA . PHE A 1 86 ? 14.702 12.754 -40.132 1.00 49.84 86 PHE A CA 1
ATOM 693 C C . PHE A 1 86 ? 14.055 13.795 -39.195 1.00 49.84 86 PHE A C 1
ATOM 695 O O . PHE A 1 86 ? 13.325 13.437 -38.269 1.00 49.84 86 PHE A O 1
ATOM 702 N N . TRP A 1 87 ? 14.314 15.085 -39.441 1.00 44.84 87 TRP A N 1
ATOM 703 C CA . TRP A 1 87 ? 13.469 16.181 -38.952 1.00 44.84 87 TRP A CA 1
ATOM 704 C C . TRP A 1 87 ? 12.974 17.036 -40.115 1.00 44.84 87 TRP A C 1
ATOM 706 O O . TRP A 1 87 ? 13.790 17.287 -41.031 1.00 44.84 87 TRP A O 1
#

Foldseek 3Di:
DPDDDDPVPDDPDDDDPVNVVVVVVCVVVVVDPDDDPVNVVVVVVVVVVVVVVVVVVVVVVVVVVVVVVVVVVVCCVVPVPVVPVPD

Secondary structure (DSSP, 8-state):
--PPPPGGGS--SPPPHHHHHHHHHHHHTTSSPPPPHHHHHHHHHHHHHHHHHHHHHHHHHHHHHHHHHHHHHHHHHH-TTGGGS--